Protein AF-A0A9P8FGR4-F1 (afdb_monomer_lite)

Foldseek 3Di:
DDDDDDDDPPPPPPPPPVVVVVVVVVVVVVVVVVPPPDDDDDDDDDPPVPQQAFPLQKKKKFQCQPPDQVLVLVLLVVQHPCPQWDGWADQDNGMIMTGGNDSVRSVSSQCSQAPDNPPPDDQQDWGWGDARPVGNPTTMTMHGHTSNSHRDDPVVVVPPVPPD

Structure (mmCIF, N/CA/C/O backbone):
data_AF-A0A9P8FGR4-F1
#
_entry.id   AF-A0A9P8FGR4-F1
#
loop_
_atom_site.group_PDB
_atom_site.id
_atom_site.type_symbol
_atom_site.label_atom_id
_atom_site.label_alt_id
_atom_site.label_comp_id
_atom_site.label_asym_id
_atom_site.label_entity_id
_atom_site.label_seq_id
_atom_site.pdbx_PDB_ins_code
_atom_site.Cartn_x
_atom_site.Cartn_y
_atom_site.Cartn_z
_atom_site.occupancy
_atom_site.B_iso_or_equiv
_atom_site.auth_seq_id
_atom_site.auth_comp_id
_atom_site.auth_asym_id
_atom_site.auth_atom_id
_atom_site.pdbx_PDB_model_num
ATOM 1 N N . MET A 1 1 ? 42.883 48.289 -64.107 1.00 48.25 1 MET A N 1
ATOM 2 C CA . MET A 1 1 ? 43.206 49.480 -63.298 1.00 48.25 1 MET A CA 1
ATOM 3 C C . MET A 1 1 ? 42.445 49.321 -61.995 1.00 48.25 1 MET A C 1
ATOM 5 O O . MET A 1 1 ? 41.227 49.234 -62.063 1.00 48.25 1 MET A O 1
ATOM 9 N N . ALA A 1 2 ? 43.200 49.232 -60.896 1.00 45.69 2 ALA A N 1
ATOM 10 C CA . ALA A 1 2 ? 42.805 49.130 -59.486 1.00 45.69 2 ALA A CA 1
ATOM 11 C C . ALA A 1 2 ? 42.194 47.799 -58.995 1.00 45.69 2 ALA A C 1
ATOM 13 O O . ALA A 1 2 ? 40.980 47.651 -58.893 1.00 45.69 2 ALA A O 1
ATOM 14 N N . ASP A 1 3 ? 43.092 46.877 -58.637 1.00 51.50 3 ASP A N 1
ATOM 15 C CA . ASP A 1 3 ? 42.985 45.977 -57.485 1.00 51.50 3 ASP A CA 1
ATOM 16 C C . ASP A 1 3 ? 42.722 46.775 -56.194 1.00 51.50 3 ASP A C 1
ATOM 18 O O . ASP A 1 3 ? 43.347 47.816 -55.969 1.00 51.50 3 ASP A O 1
ATOM 22 N N . ILE A 1 4 ? 41.810 46.287 -55.352 1.00 52.94 4 ILE A N 1
ATOM 23 C CA . ILE A 1 4 ? 41.651 46.730 -53.961 1.00 52.94 4 ILE A CA 1
ATOM 24 C C . ILE A 1 4 ? 41.738 45.471 -53.107 1.00 52.94 4 ILE A C 1
ATOM 26 O O . ILE A 1 4 ? 40.770 44.731 -52.945 1.00 52.94 4 ILE A O 1
ATOM 30 N N . ASP A 1 5 ? 42.957 45.242 -52.645 1.00 52.19 5 ASP A N 1
ATOM 31 C CA . ASP A 1 5 ? 43.347 44.308 -51.606 1.00 52.19 5 ASP A CA 1
ATOM 32 C C . ASP A 1 5 ? 42.938 44.907 -50.243 1.00 52.19 5 ASP A C 1
ATOM 34 O O . ASP A 1 5 ? 43.218 46.077 -49.965 1.00 52.19 5 ASP A O 1
ATOM 38 N N . MET A 1 6 ? 42.181 44.153 -49.444 1.00 52.72 6 MET A N 1
ATOM 39 C CA . MET A 1 6 ? 41.841 44.495 -48.058 1.00 52.72 6 MET A CA 1
ATOM 40 C C . MET A 1 6 ? 42.425 43.409 -47.151 1.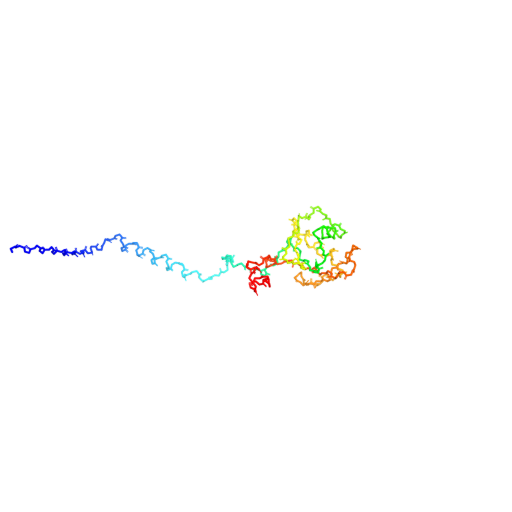00 52.72 6 MET A C 1
ATOM 42 O O . MET A 1 6 ? 41.729 42.461 -46.787 1.00 52.72 6 MET A O 1
ATOM 46 N N . ASP A 1 7 ? 43.703 43.569 -46.807 1.00 50.00 7 ASP A N 1
ATOM 47 C CA . ASP A 1 7 ? 44.365 42.902 -45.686 1.00 50.00 7 ASP A CA 1
ATOM 48 C C . ASP A 1 7 ? 43.629 43.217 -44.369 1.00 50.00 7 ASP A C 1
ATOM 50 O O . ASP A 1 7 ? 43.491 44.373 -43.959 1.00 50.00 7 ASP A O 1
ATOM 54 N N . VAL A 1 8 ? 43.148 42.167 -43.702 1.00 48.78 8 VAL A N 1
ATOM 55 C CA . VAL A 1 8 ? 42.692 42.193 -42.305 1.00 48.78 8 VAL A CA 1
ATOM 56 C C . VAL A 1 8 ? 43.679 41.349 -41.504 1.00 48.78 8 VAL A C 1
ATOM 58 O O . VAL A 1 8 ? 43.464 40.161 -41.273 1.00 48.78 8 VAL A O 1
ATOM 61 N N . ASP A 1 9 ? 44.772 41.983 -41.085 1.00 44.44 9 ASP A N 1
ATOM 62 C CA . ASP A 1 9 ? 45.626 41.506 -39.998 1.00 44.44 9 ASP A CA 1
ATOM 63 C C . ASP A 1 9 ? 44.919 41.797 -38.665 1.00 44.44 9 ASP A C 1
ATOM 65 O O . ASP A 1 9 ? 44.954 42.908 -38.133 1.00 44.44 9 ASP A O 1
ATOM 69 N N . MET A 1 10 ? 44.217 40.795 -38.127 1.00 48.91 10 MET A N 1
ATOM 70 C CA . MET A 1 10 ? 43.807 40.791 -36.721 1.00 48.91 10 MET A CA 1
ATOM 71 C C . MET A 1 10 ? 44.965 40.262 -35.870 1.00 48.91 10 MET A C 1
ATOM 73 O O . MET A 1 10 ? 44.988 39.087 -35.499 1.00 48.91 10 MET A O 1
ATOM 77 N N . ASP A 1 11 ? 45.905 41.147 -35.537 1.00 47.09 11 ASP A N 1
ATOM 78 C CA . ASP A 1 11 ? 46.814 40.958 -34.406 1.00 47.09 11 ASP A CA 1
ATOM 79 C C . ASP A 1 11 ? 45.989 40.968 -33.109 1.00 47.09 11 ASP A C 1
ATOM 81 O O . ASP A 1 11 ? 45.643 42.013 -32.552 1.00 47.09 11 ASP A O 1
ATOM 85 N N . ILE A 1 12 ? 45.617 39.775 -32.641 1.00 46.62 12 ILE A N 1
ATOM 86 C CA . ILE A 1 12 ? 45.028 39.569 -31.316 1.00 46.62 12 ILE A CA 1
ATOM 87 C C . ILE A 1 12 ? 46.183 39.551 -30.314 1.00 46.62 12 ILE A C 1
ATOM 89 O O . ILE A 1 12 ? 46.741 38.502 -29.990 1.00 46.62 12 ILE A O 1
ATOM 93 N N . ASP A 1 13 ? 46.554 40.738 -29.845 1.00 46.19 13 ASP A N 1
ATOM 94 C CA . ASP A 1 13 ? 47.464 40.922 -28.718 1.00 46.19 13 ASP A CA 1
ATOM 95 C C . ASP A 1 13 ? 46.725 40.491 -27.437 1.00 46.19 13 ASP A C 1
ATOM 97 O O . ASP A 1 13 ? 45.945 41.238 -26.839 1.00 46.19 13 ASP A O 1
ATOM 101 N N . LEU A 1 14 ? 46.879 39.212 -27.080 1.00 52.50 14 LEU A N 1
ATOM 102 C CA . LEU A 1 14 ? 46.261 38.583 -25.916 1.00 52.50 14 LEU A CA 1
ATOM 103 C C . LEU A 1 14 ? 47.001 39.032 -24.647 1.00 52.50 14 LEU A C 1
ATOM 105 O O . LEU A 1 14 ? 47.780 38.287 -24.048 1.00 52.50 14 LEU A O 1
ATOM 109 N N . GLY A 1 15 ? 46.765 40.279 -24.246 1.00 48.25 15 GLY A N 1
ATOM 110 C CA . GLY A 1 15 ? 47.114 40.763 -22.919 1.00 48.25 15 GLY A CA 1
ATOM 111 C C . GLY A 1 15 ? 46.366 39.931 -21.881 1.00 48.25 15 GLY A C 1
ATOM 112 O O . GLY A 1 15 ? 45.166 40.088 -21.704 1.00 48.25 15 GLY A O 1
ATOM 113 N N . LEU A 1 16 ? 47.071 39.003 -21.235 1.00 50.75 16 LEU A N 1
ATOM 114 C CA . LEU A 1 16 ? 46.563 38.200 -20.126 1.00 50.75 16 LEU A CA 1
ATOM 115 C C . LEU A 1 16 ? 46.214 39.136 -18.962 1.00 50.75 16 LEU A C 1
ATOM 117 O O . LEU A 1 16 ? 47.089 39.528 -18.187 1.00 50.75 16 LEU A O 1
ATOM 121 N N . ASP A 1 17 ? 44.943 39.516 -18.862 1.00 51.28 17 ASP A N 1
ATOM 122 C CA . ASP A 1 17 ? 44.436 40.319 -17.759 1.00 51.28 17 ASP A CA 1
ATOM 123 C C . ASP A 1 17 ? 44.718 39.614 -16.413 1.00 51.28 17 ASP A C 1
ATOM 125 O O . ASP A 1 17 ? 44.375 38.438 -16.236 1.00 51.28 17 ASP A O 1
ATOM 129 N N . PRO A 1 18 ? 45.302 40.311 -15.418 1.00 55.75 18 PRO A N 1
ATOM 130 C CA . PRO A 1 18 ? 45.633 39.747 -14.105 1.00 55.75 18 PRO A CA 1
ATOM 131 C C . PRO A 1 18 ? 44.398 39.332 -13.285 1.00 55.75 18 PRO A C 1
ATOM 133 O O . PRO A 1 18 ? 44.541 38.764 -12.202 1.00 55.75 18 PRO A O 1
ATOM 136 N N . GLU A 1 19 ? 43.188 39.610 -13.773 1.00 50.56 19 GLU A N 1
ATOM 137 C CA . GLU A 1 19 ? 41.931 39.121 -13.203 1.00 50.56 19 GLU A CA 1
ATOM 138 C C . GLU A 1 19 ? 41.645 37.658 -13.579 1.00 50.56 19 GLU A C 1
ATOM 140 O O . GLU A 1 19 ? 41.156 36.908 -12.735 1.00 50.56 19 GLU A O 1
ATOM 145 N N . ILE A 1 20 ? 42.029 37.205 -14.782 1.00 55.66 20 ILE A N 1
ATOM 146 C CA . ILE A 1 20 ? 41.822 35.812 -15.227 1.00 55.66 20 ILE A CA 1
ATOM 147 C C . ILE A 1 20 ? 42.692 34.860 -14.393 1.00 55.66 20 ILE A C 1
ATOM 149 O O . ILE A 1 20 ? 42.201 33.870 -13.853 1.00 55.66 20 ILE A O 1
ATOM 153 N N . ALA A 1 21 ? 43.962 35.222 -14.186 1.00 57.91 21 ALA A N 1
ATOM 154 C CA . ALA A 1 21 ? 44.902 34.428 -13.394 1.00 57.91 21 ALA A CA 1
ATOM 155 C C . ALA A 1 21 ? 44.499 34.319 -11.909 1.00 57.91 21 ALA A C 1
ATOM 157 O O . ALA A 1 21 ? 44.772 33.308 -11.257 1.00 57.91 21 ALA A O 1
ATOM 158 N N . GLN A 1 22 ? 43.838 35.345 -11.361 1.00 57.66 22 GLN A N 1
ATOM 159 C CA . GLN A 1 22 ? 43.305 35.303 -9.996 1.00 57.66 22 GLN A CA 1
ATOM 160 C C . GLN A 1 22 ? 42.085 34.383 -9.898 1.00 57.66 22 GLN A C 1
ATOM 162 O O . GLN A 1 22 ? 41.999 33.587 -8.962 1.00 57.66 22 GLN A O 1
ATOM 167 N N . LEU A 1 23 ? 41.203 34.417 -10.900 1.00 56.44 23 LEU A N 1
ATOM 168 C CA . LEU A 1 23 ? 40.024 33.557 -10.961 1.00 56.44 23 LEU A CA 1
ATOM 169 C C . LEU A 1 23 ? 40.401 32.068 -11.078 1.00 56.44 23 LEU A C 1
ATOM 171 O O . LEU A 1 23 ? 39.806 31.218 -10.413 1.00 56.44 23 LEU A O 1
ATOM 175 N N . GLU A 1 24 ? 41.433 31.748 -11.863 1.00 58.09 24 GLU A N 1
ATOM 176 C CA . GLU A 1 24 ? 41.952 30.380 -11.998 1.00 58.09 24 GLU A CA 1
ATOM 177 C C . GLU A 1 24 ? 42.614 29.873 -10.703 1.00 58.09 24 GLU A C 1
ATOM 179 O O . GLU A 1 24 ? 42.409 28.724 -10.295 1.00 58.09 24 GLU A O 1
ATOM 184 N N . ALA A 1 25 ? 43.356 30.733 -9.996 1.00 59.31 25 ALA A N 1
ATOM 185 C CA . ALA A 1 25 ? 43.977 30.379 -8.719 1.00 59.31 25 ALA A CA 1
ATOM 186 C C . ALA A 1 25 ? 42.944 30.153 -7.596 1.00 59.31 25 ALA A C 1
ATOM 188 O O . ALA A 1 25 ? 43.141 29.291 -6.730 1.00 59.31 25 ALA A O 1
ATOM 189 N N . GLU A 1 26 ? 41.829 30.888 -7.605 1.00 58.28 26 GLU A N 1
ATOM 190 C CA . GLU A 1 26 ? 40.720 30.657 -6.676 1.00 58.28 26 GLU A CA 1
ATOM 191 C C . GLU A 1 26 ? 39.974 29.351 -6.978 1.00 58.28 26 GLU A C 1
ATOM 193 O O . GLU A 1 26 ? 39.675 28.600 -6.043 1.00 58.28 26 GLU A O 1
ATOM 198 N N . ALA A 1 27 ? 39.762 29.015 -8.255 1.00 58.28 27 ALA A N 1
ATOM 199 C CA . ALA A 1 27 ? 39.142 27.752 -8.657 1.00 58.28 27 ALA A CA 1
ATOM 200 C C . ALA A 1 27 ? 39.951 26.531 -8.175 1.00 58.28 27 ALA A C 1
ATOM 202 O O . ALA A 1 27 ? 39.398 25.617 -7.557 1.00 58.28 27 ALA A O 1
ATOM 203 N N . MET A 1 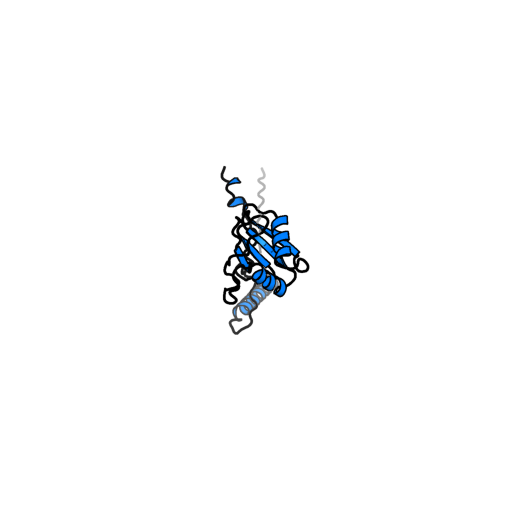28 ? 41.280 26.555 -8.335 1.00 58.94 28 MET A N 1
ATOM 204 C CA . MET A 1 28 ? 42.149 25.451 -7.903 1.00 58.94 28 MET A CA 1
ATOM 205 C C . MET A 1 28 ? 42.181 25.276 -6.372 1.00 58.94 28 MET A C 1
ATOM 207 O O . MET A 1 28 ? 42.322 24.167 -5.852 1.00 58.94 28 MET A O 1
ATOM 211 N N . LYS A 1 29 ? 42.001 26.366 -5.615 1.00 57.00 29 LYS A N 1
ATOM 212 C CA . LYS A 1 29 ? 41.972 26.339 -4.144 1.00 57.00 29 LYS A CA 1
ATOM 213 C C . LYS A 1 29 ? 40.667 25.765 -3.581 1.00 57.00 29 LYS A C 1
ATOM 215 O O . LYS A 1 29 ? 40.674 25.218 -2.474 1.00 57.00 29 LYS A O 1
ATOM 220 N N . ILE A 1 30 ? 39.562 25.882 -4.318 1.00 56.88 30 ILE A N 1
ATOM 221 C CA . ILE A 1 30 ? 38.272 25.271 -3.967 1.00 56.88 30 ILE A CA 1
ATOM 222 C C . ILE A 1 30 ? 38.333 23.755 -4.207 1.00 56.88 30 ILE A C 1
ATOM 224 O O . ILE A 1 30 ? 37.894 22.988 -3.351 1.00 56.88 30 ILE A O 1
ATOM 228 N N . GLU A 1 31 ? 38.975 23.319 -5.293 1.00 56.38 31 GLU A N 1
ATOM 229 C CA . GLU A 1 31 ? 39.123 21.899 -5.646 1.00 56.38 31 GLU A CA 1
ATOM 230 C C . GLU A 1 31 ? 40.084 21.136 -4.706 1.00 56.38 31 GLU A C 1
ATOM 232 O O . GLU A 1 31 ? 39.856 19.980 -4.351 1.00 56.38 31 GLU A O 1
ATOM 237 N N . ALA A 1 32 ? 41.123 21.801 -4.189 1.00 51.16 32 ALA A N 1
ATOM 238 C CA . ALA A 1 32 ? 42.029 21.196 -3.207 1.00 51.16 32 ALA A CA 1
ATOM 239 C C . ALA A 1 32 ? 41.397 21.021 -1.808 1.00 51.16 32 ALA A C 1
ATOM 241 O O . ALA A 1 32 ? 41.830 20.168 -1.030 1.00 51.16 32 ALA A O 1
ATOM 242 N N . ARG A 1 33 ? 40.367 21.814 -1.470 1.00 50.25 33 ARG A N 1
ATOM 243 C CA . ARG A 1 33 ? 39.641 21.721 -0.188 1.00 50.25 33 ARG A CA 1
ATOM 244 C C . ARG A 1 33 ? 38.541 20.666 -0.194 1.00 50.25 33 ARG A C 1
ATOM 246 O O . ARG A 1 33 ? 38.255 20.109 0.863 1.00 50.25 33 ARG A O 1
ATOM 253 N N . SER A 1 34 ? 37.969 20.348 -1.353 1.00 49.28 34 SER A N 1
ATOM 254 C CA . SER A 1 34 ? 36.988 19.267 -1.500 1.00 49.28 34 SER A CA 1
ATOM 255 C C . SER A 1 34 ? 37.615 17.865 -1.455 1.00 49.28 34 SER A C 1
ATOM 257 O O . SER A 1 34 ? 36.916 16.906 -1.144 1.00 49.28 34 SER A O 1
ATOM 259 N N . ALA A 1 35 ? 38.928 17.729 -1.675 1.00 51.00 35 ALA A N 1
ATOM 260 C CA . ALA A 1 35 ? 39.618 16.434 -1.687 1.00 51.00 35 ALA A CA 1
ATOM 261 C C . ALA A 1 35 ? 40.152 15.944 -0.319 1.00 51.00 35 ALA A C 1
ATOM 263 O O . ALA A 1 35 ? 40.595 14.801 -0.220 1.00 51.00 35 ALA A O 1
ATOM 264 N N . GLN A 1 36 ? 40.131 16.766 0.741 1.00 47.19 36 GLN A N 1
ATOM 265 C CA . GLN A 1 36 ? 40.765 16.433 2.036 1.00 47.19 36 GLN A CA 1
ATOM 266 C C . GLN A 1 36 ? 39.806 16.057 3.176 1.00 47.19 36 GLN A C 1
ATOM 268 O O . GLN A 1 36 ? 40.261 15.817 4.292 1.00 47.19 36 GLN A O 1
ATOM 273 N N . ILE A 1 37 ? 38.501 15.929 2.929 1.00 46.66 37 ILE A N 1
ATOM 274 C CA . ILE A 1 37 ? 37.574 15.401 3.942 1.00 46.66 37 ILE A CA 1
ATOM 275 C C . ILE A 1 37 ? 37.423 13.891 3.736 1.00 46.66 37 ILE A C 1
ATOM 277 O O . ILE A 1 37 ? 36.432 13.406 3.202 1.00 46.66 37 ILE A O 1
ATOM 281 N N . HIS A 1 38 ? 38.452 13.146 4.140 1.00 43.00 38 HIS A N 1
ATOM 282 C CA . HIS A 1 38 ? 38.371 11.701 4.335 1.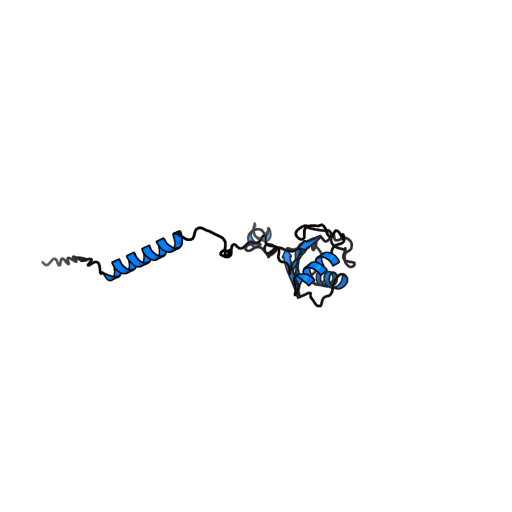00 43.00 38 HIS A CA 1
ATOM 283 C C . HIS A 1 38 ? 38.543 11.379 5.831 1.00 43.00 38 HIS A C 1
ATOM 285 O O . HIS A 1 38 ? 39.661 11.337 6.336 1.00 43.00 38 HIS A O 1
ATOM 291 N N . ALA A 1 39 ? 37.384 11.124 6.460 1.00 45.03 39 ALA A N 1
ATOM 292 C CA . ALA A 1 39 ? 37.092 10.426 7.727 1.00 45.03 39 ALA A CA 1
ATOM 293 C C . ALA A 1 39 ? 37.472 11.096 9.076 1.00 45.03 39 ALA A C 1
ATOM 295 O O . ALA A 1 39 ? 38.538 11.697 9.174 1.00 45.03 39 ALA A O 1
ATOM 296 N N . PRO A 1 40 ? 36.647 10.956 10.147 1.00 47.53 40 PRO A N 1
ATOM 297 C CA . PRO A 1 40 ? 35.590 9.954 10.356 1.00 47.53 40 PRO A CA 1
ATOM 298 C C . PRO A 1 40 ? 34.160 10.515 10.557 1.00 47.53 40 PRO A C 1
ATOM 300 O O . PRO A 1 40 ? 33.958 11.620 11.044 1.00 47.53 40 PRO A O 1
ATOM 303 N N . GLU A 1 41 ? 33.178 9.685 10.189 1.00 48.34 41 GLU A N 1
ATOM 304 C CA . GLU A 1 41 ? 31.844 9.565 10.807 1.00 48.34 41 GLU A CA 1
ATOM 305 C C . GLU A 1 41 ? 30.958 10.818 10.932 1.00 48.34 41 GLU A C 1
ATOM 307 O O . GLU A 1 41 ? 30.739 11.339 12.018 1.00 48.34 41 GLU A O 1
ATOM 312 N N . VAL A 1 42 ? 30.307 11.207 9.835 1.00 43.44 42 VAL A N 1
ATOM 313 C CA . VAL A 1 42 ? 28.935 11.742 9.879 1.00 43.44 42 VAL A CA 1
ATOM 314 C C . VAL A 1 42 ? 28.242 11.413 8.561 1.00 43.44 42 VAL A C 1
ATOM 316 O O . VAL A 1 42 ? 28.628 11.880 7.490 1.00 43.44 42 VAL A O 1
ATOM 319 N N . SER A 1 43 ? 27.238 10.549 8.656 1.00 45.97 43 SER A N 1
ATOM 320 C CA . SER A 1 43 ? 26.365 10.122 7.570 1.00 45.97 43 SER A CA 1
ATOM 321 C C . SER A 1 43 ? 25.549 11.298 7.036 1.00 45.97 43 SER A C 1
ATOM 323 O O . SER A 1 43 ? 24.449 11.563 7.510 1.00 45.97 43 SER A O 1
ATOM 325 N N . THR A 1 44 ? 26.067 11.987 6.024 1.00 42.03 44 THR A N 1
ATOM 326 C CA . THR A 1 44 ? 25.263 12.876 5.179 1.00 42.03 44 THR A CA 1
ATOM 327 C C . THR A 1 44 ? 25.531 12.513 3.728 1.00 42.03 44 THR A C 1
ATOM 329 O O . THR A 1 44 ? 26.239 13.197 2.993 1.00 42.03 44 THR A O 1
ATOM 332 N N . THR A 1 45 ? 25.011 11.355 3.334 1.00 44.12 45 THR A N 1
ATOM 333 C CA . THR A 1 45 ? 24.924 10.921 1.945 1.00 44.12 45 THR A CA 1
ATOM 334 C C . THR A 1 45 ? 24.028 11.889 1.171 1.00 44.12 45 THR A C 1
ATOM 336 O O . THR A 1 45 ? 22.910 12.196 1.583 1.00 44.12 45 THR A O 1
ATOM 339 N N . ALA A 1 46 ? 24.512 12.349 0.015 1.00 46.41 46 ALA A N 1
ATOM 340 C CA . ALA A 1 46 ? 23.659 12.783 -1.091 1.00 46.41 46 ALA A CA 1
ATOM 341 C C . ALA A 1 46 ? 22.534 11.748 -1.313 1.00 46.41 46 ALA A C 1
ATOM 343 O O . ALA A 1 46 ? 22.766 10.576 -1.005 1.00 46.41 46 ALA A O 1
ATOM 344 N N . PRO A 1 47 ? 21.348 12.120 -1.837 1.00 48.34 47 PRO A N 1
ATOM 345 C CA . PRO A 1 47 ? 20.235 11.191 -1.999 1.00 48.34 47 PRO A CA 1
ATOM 346 C C . PRO A 1 47 ? 20.577 10.161 -3.081 1.00 48.34 47 PRO A C 1
ATOM 348 O O . PRO A 1 47 ? 20.199 10.287 -4.243 1.00 48.34 47 PRO A O 1
ATOM 351 N N . ALA A 1 48 ? 21.326 9.129 -2.704 1.00 49.00 48 ALA A N 1
ATOM 352 C CA . ALA A 1 48 ? 21.164 7.825 -3.295 1.00 49.00 48 ALA A CA 1
ATOM 353 C C . ALA A 1 48 ? 19.698 7.478 -3.038 1.00 49.00 48 ALA A C 1
ATOM 355 O O . ALA A 1 48 ? 19.275 7.365 -1.891 1.00 49.00 48 ALA A O 1
ATOM 356 N N . ASP A 1 49 ? 18.916 7.446 -4.110 1.00 53.91 49 ASP A N 1
ATOM 357 C CA . ASP A 1 49 ? 17.548 6.943 -4.161 1.00 53.91 49 ASP A CA 1
ATOM 358 C C . ASP A 1 49 ? 17.628 5.461 -3.740 1.00 53.91 49 ASP A C 1
ATOM 360 O O . ASP A 1 49 ? 17.682 4.567 -4.584 1.00 53.91 49 ASP A O 1
ATOM 364 N N . ASN A 1 50 ? 17.785 5.186 -2.438 1.00 57.94 50 ASN A N 1
ATOM 365 C CA . ASN A 1 50 ? 17.812 3.837 -1.888 1.00 57.94 50 ASN A CA 1
ATOM 366 C C . ASN A 1 50 ? 16.378 3.314 -1.961 1.00 57.94 50 ASN A C 1
ATOM 368 O O . ASN A 1 50 ? 15.619 3.302 -0.995 1.00 57.94 50 ASN A O 1
ATOM 372 N N . LEU A 1 51 ? 15.987 2.915 -3.163 1.00 64.56 51 LEU A N 1
ATOM 373 C CA . LEU A 1 51 ? 14.676 2.358 -3.447 1.00 64.56 51 LEU A CA 1
ATOM 374 C C . LEU A 1 51 ? 14.381 1.145 -2.556 1.00 64.56 51 LEU A C 1
ATOM 376 O O . LEU A 1 51 ? 13.233 0.904 -2.210 1.00 64.56 51 LEU A O 1
ATOM 380 N N . ASP A 1 52 ? 15.406 0.414 -2.132 1.00 67.88 52 ASP A N 1
ATOM 381 C CA . ASP A 1 52 ? 15.242 -0.765 -1.283 1.00 67.88 52 ASP A CA 1
ATOM 382 C C . ASP A 1 52 ? 14.938 -0.436 0.194 1.00 67.88 52 ASP A C 1
ATOM 384 O O . ASP A 1 52 ? 14.656 -1.342 0.975 1.00 67.88 52 ASP A O 1
ATOM 388 N N . GLU A 1 53 ? 14.956 0.840 0.606 1.00 80.12 53 GLU A N 1
ATOM 389 C CA . GLU A 1 53 ? 14.584 1.195 1.978 1.00 80.12 53 GLU A CA 1
ATOM 390 C C . GLU A 1 53 ? 13.095 0.888 2.239 1.00 80.12 53 GLU A C 1
ATOM 392 O O . GLU A 1 53 ? 12.237 1.171 1.389 1.00 80.12 53 GLU A O 1
ATOM 397 N N . PRO A 1 54 ? 12.75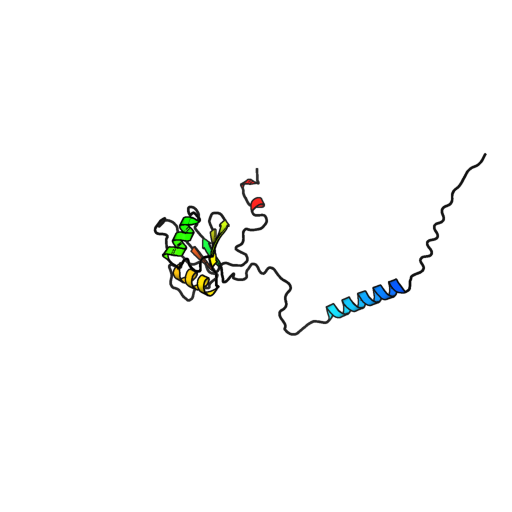6 0.313 3.411 1.00 81.69 54 PRO A N 1
ATOM 398 C CA . PRO A 1 54 ? 11.369 0.098 3.794 1.00 81.69 54 PRO A CA 1
ATOM 399 C C . PRO A 1 54 ? 10.647 1.445 3.869 1.00 81.69 54 PRO A C 1
ATOM 401 O O . PRO A 1 54 ? 11.167 2.420 4.403 1.00 81.69 54 PRO A O 1
ATOM 404 N N . ALA A 1 55 ? 9.426 1.489 3.349 1.00 87.00 55 ALA A N 1
ATOM 405 C CA . ALA A 1 55 ? 8.500 2.597 3.487 1.00 87.00 55 ALA A CA 1
ATOM 406 C C . ALA A 1 55 ? 7.566 2.293 4.672 1.00 87.00 55 ALA A C 1
ATOM 408 O O . ALA A 1 55 ? 6.546 1.624 4.495 1.00 87.00 55 ALA A O 1
ATOM 409 N N . PRO A 1 56 ? 7.887 2.753 5.892 1.00 84.94 56 PRO A N 1
ATOM 410 C CA . PRO A 1 56 ? 7.226 2.284 7.106 1.00 84.94 56 PRO A CA 1
ATOM 411 C C . PRO A 1 56 ? 5.756 2.695 7.217 1.00 84.94 56 PRO A C 1
ATOM 413 O O . PRO A 1 56 ? 4.995 2.020 7.894 1.00 84.94 56 PRO A O 1
ATOM 416 N N . THR A 1 57 ? 5.323 3.734 6.503 1.00 90.25 57 THR A N 1
ATOM 417 C CA . THR A 1 57 ? 3.920 4.182 6.433 1.00 90.25 57 THR A CA 1
ATOM 418 C C . THR A 1 57 ? 3.087 3.454 5.372 1.00 90.25 57 THR A C 1
ATOM 420 O O . THR A 1 57 ? 1.894 3.732 5.219 1.00 90.25 57 THR A O 1
ATOM 423 N N . LYS A 1 58 ? 3.701 2.549 4.599 1.00 92.44 58 LYS A N 1
ATOM 424 C CA . LYS A 1 58 ? 3.080 1.882 3.454 1.00 92.44 58 LYS A CA 1
ATOM 425 C C . LYS A 1 58 ? 3.104 0.363 3.619 1.00 92.44 58 LYS A C 1
ATOM 427 O O . LYS A 1 58 ? 4.129 -0.239 3.932 1.00 92.44 58 LYS A O 1
ATOM 432 N N . VAL A 1 59 ? 1.976 -0.272 3.321 1.00 92.00 59 VAL A N 1
ATOM 433 C CA . VAL A 1 59 ? 1.848 -1.735 3.293 1.00 92.00 59 VAL A CA 1
ATOM 434 C C . VAL A 1 59 ? 1.599 -2.178 1.863 1.00 92.00 59 VAL A C 1
ATOM 436 O O . VAL A 1 59 ? 0.639 -1.741 1.238 1.00 92.00 59 VAL A O 1
ATOM 439 N N . HIS A 1 60 ? 2.451 -3.049 1.343 1.00 93.00 60 HIS A N 1
ATOM 440 C CA . HIS A 1 60 ? 2.300 -3.603 0.007 1.00 93.00 60 HIS A CA 1
ATOM 441 C C . HIS A 1 60 ? 1.397 -4.833 0.059 1.00 93.00 60 HIS A C 1
ATOM 443 O O . HIS A 1 60 ? 1.633 -5.747 0.852 1.00 93.00 60 HIS A O 1
ATOM 449 N N . ILE A 1 61 ? 0.416 -4.891 -0.836 1.00 92.06 61 ILE A N 1
ATOM 450 C CA . ILE A 1 61 ? -0.493 -6.019 -1.021 1.00 92.06 61 ILE A CA 1
ATOM 451 C C . ILE A 1 61 ? -0.398 -6.563 -2.453 1.00 92.06 61 ILE A C 1
ATOM 453 O O . ILE A 1 61 ? -0.267 -5.813 -3.421 1.00 92.06 61 ILE A O 1
ATOM 457 N N . ARG A 1 62 ? -0.446 -7.890 -2.583 1.00 91.38 62 ARG A N 1
ATOM 458 C CA . ARG A 1 62 ? -0.372 -8.636 -3.845 1.00 91.38 62 ARG A CA 1
ATOM 459 C C . ARG A 1 62 ? -1.495 -9.669 -3.935 1.00 91.38 62 ARG A C 1
ATOM 461 O O . ARG A 1 62 ? -1.931 -10.172 -2.902 1.00 91.38 62 ARG A O 1
ATOM 468 N N . GLY A 1 63 ? -1.889 -10.008 -5.161 1.00 87.88 63 GLY A N 1
ATOM 469 C CA . GLY A 1 63 ? -2.988 -10.933 -5.466 1.00 87.88 63 GLY A CA 1
ATOM 470 C C . GLY A 1 63 ? -4.286 -10.189 -5.774 1.00 87.88 63 GLY A C 1
ATOM 471 O O . GLY A 1 63 ? -5.365 -10.630 -5.402 1.00 87.88 63 GLY A O 1
ATOM 472 N N . LEU A 1 64 ? -4.183 -8.993 -6.362 1.00 86.56 64 LEU A N 1
ATOM 473 C CA . LEU A 1 64 ? -5.319 -8.103 -6.617 1.00 86.56 64 LEU A CA 1
ATOM 474 C C . LEU A 1 64 ? -5.957 -8.289 -8.004 1.00 86.56 64 LEU A C 1
ATOM 476 O O . LEU A 1 64 ? -6.735 -7.440 -8.424 1.00 86.56 64 LEU A O 1
ATOM 480 N N . 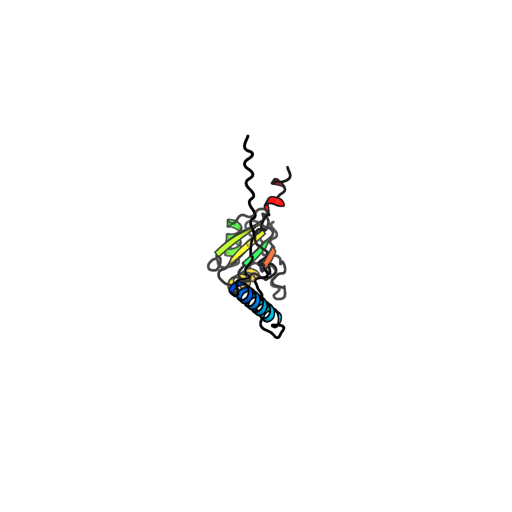ASP A 1 65 ? -5.673 -9.399 -8.687 1.00 83.69 65 ASP A N 1
ATOM 481 C CA . ASP A 1 65 ? -5.961 -9.657 -10.108 1.00 83.69 65 ASP A CA 1
ATOM 482 C C . ASP A 1 65 ? -7.419 -9.390 -10.521 1.00 83.69 65 ASP A C 1
ATOM 484 O O . ASP A 1 65 ? -7.693 -8.948 -11.635 1.00 83.69 65 ASP A O 1
ATOM 488 N N . ASN A 1 66 ? -8.367 -9.650 -9.618 1.00 82.12 66 ASN A N 1
ATOM 489 C CA . ASN A 1 66 ? -9.798 -9.448 -9.852 1.00 82.12 66 ASN A CA 1
ATOM 490 C C . ASN A 1 66 ? -10.441 -8.514 -8.811 1.00 82.12 66 ASN A C 1
ATOM 492 O O . ASN A 1 66 ? -11.658 -8.528 -8.611 1.00 82.12 66 ASN A O 1
ATOM 496 N N . LEU A 1 67 ? -9.625 -7.724 -8.108 1.00 83.81 67 LEU A N 1
ATOM 497 C CA . LEU A 1 67 ? -10.060 -6.847 -7.029 1.00 83.81 67 LEU A CA 1
ATOM 498 C C . LEU A 1 67 ? -10.043 -5.385 -7.465 1.00 83.81 67 LEU A C 1
ATOM 500 O O . LEU A 1 67 ? -9.167 -4.913 -8.182 1.00 83.81 67 LEU A O 1
ATOM 504 N N . THR A 1 68 ? -11.035 -4.639 -6.992 1.00 86.62 68 THR A N 1
ATOM 505 C CA . THR A 1 68 ? -11.133 -3.194 -7.221 1.00 86.62 68 THR A CA 1
ATOM 506 C C . THR A 1 68 ? -10.657 -2.420 -5.996 1.00 86.62 68 THR A C 1
ATOM 508 O O . THR A 1 68 ? -10.600 -2.950 -4.886 1.00 86.62 68 THR A O 1
ATOM 511 N N . THR A 1 69 ? -10.387 -1.123 -6.168 1.00 88.94 69 THR A N 1
ATOM 512 C CA . THR A 1 69 ? -10.036 -0.215 -5.062 1.00 88.94 69 THR A CA 1
ATOM 513 C C . THR A 1 69 ? -11.050 -0.265 -3.913 1.00 88.94 69 THR A C 1
ATOM 515 O O . THR A 1 69 ? -10.667 -0.132 -2.754 1.00 88.94 69 THR A O 1
ATOM 518 N N . ASP A 1 70 ? -12.332 -0.482 -4.223 1.00 88.88 70 ASP A N 1
ATOM 519 C CA . ASP A 1 70 ? -13.403 -0.604 -3.230 1.00 88.88 70 ASP A CA 1
ATOM 520 C C . ASP A 1 70 ? -13.265 -1.882 -2.388 1.00 88.88 70 ASP A C 1
ATOM 522 O O . ASP A 1 70 ? -13.281 -1.814 -1.162 1.00 88.88 70 ASP A O 1
ATOM 526 N N . ASN A 1 71 ? -12.981 -3.022 -3.029 1.00 88.00 71 ASN A N 1
ATOM 527 C CA . ASN A 1 71 ? -12.712 -4.279 -2.326 1.00 88.00 71 ASN A CA 1
ATOM 528 C C . ASN A 1 71 ? -11.490 -4.166 -1.403 1.00 88.00 71 ASN A C 1
ATOM 530 O O . ASN A 1 71 ? -11.517 -4.662 -0.282 1.00 88.00 71 ASN A O 1
ATOM 534 N N . ILE A 1 72 ? -10.428 -3.491 -1.852 1.00 88.19 72 ILE A N 1
ATOM 535 C CA . ILE A 1 72 ? -9.213 -3.269 -1.051 1.00 88.19 72 ILE A CA 1
ATOM 536 C C . ILE A 1 72 ? -9.509 -2.361 0.146 1.00 88.19 72 ILE A C 1
ATOM 538 O O . ILE A 1 72 ? -9.013 -2.588 1.248 1.00 88.19 72 ILE A O 1
ATOM 542 N N . ARG A 1 73 ? -10.345 -1.338 -0.045 1.00 89.19 73 ARG A N 1
ATOM 543 C CA . ARG A 1 73 ? -10.787 -0.469 1.046 1.00 89.19 73 ARG A CA 1
ATOM 544 C C . ARG A 1 73 ? -11.627 -1.236 2.061 1.00 89.19 73 ARG A C 1
ATOM 546 O O . ARG A 1 73 ? -11.422 -1.065 3.257 1.00 89.19 73 ARG A O 1
ATOM 553 N N . GLN A 1 74 ? -12.537 -2.086 1.592 1.00 88.38 74 GLN A N 1
ATOM 554 C CA . GLN A 1 74 ? -13.340 -2.945 2.456 1.00 88.38 74 GLN A CA 1
ATOM 555 C C . GLN A 1 74 ? -12.462 -3.960 3.199 1.00 88.38 74 GLN A C 1
ATOM 557 O O . GLN A 1 74 ? -12.660 -4.156 4.390 1.00 88.38 74 GLN A O 1
ATOM 562 N N . PHE A 1 75 ? -11.445 -4.534 2.546 1.00 87.31 75 PHE A N 1
ATOM 563 C CA . PHE A 1 75 ? -10.446 -5.393 3.192 1.00 87.31 75 PHE A CA 1
ATOM 564 C C . PHE A 1 75 ? -9.766 -4.680 4.361 1.00 87.31 75 PHE A C 1
ATOM 566 O O . PHE A 1 75 ? -9.712 -5.204 5.472 1.00 87.31 75 PHE A O 1
ATOM 573 N N . ALA A 1 76 ? -9.281 -3.462 4.110 1.00 88.81 76 ALA A N 1
ATOM 574 C CA . ALA A 1 76 ? -8.640 -2.651 5.130 1.00 88.81 76 ALA A CA 1
ATOM 575 C C . ALA A 1 76 ? -9.606 -2.305 6.270 1.00 88.81 76 ALA A C 1
ATOM 577 O O . ALA A 1 76 ? -9.170 -2.322 7.409 1.00 88.81 76 ALA A O 1
ATOM 578 N N . ALA A 1 77 ? -10.884 -2.041 5.976 1.00 88.56 77 ALA A N 1
ATOM 579 C CA . ALA A 1 77 ? -11.918 -1.707 6.959 1.00 88.56 77 ALA A CA 1
ATOM 580 C C . ALA A 1 77 ? -12.406 -2.900 7.801 1.00 88.56 77 ALA A C 1
ATOM 582 O O . ALA A 1 77 ? -12.880 -2.714 8.917 1.00 88.56 77 ALA A O 1
ATOM 583 N N . GLU A 1 78 ? -12.347 -4.110 7.246 1.00 88.00 78 GLU A N 1
ATOM 584 C CA . GLU A 1 78 ? -12.786 -5.337 7.917 1.00 88.00 78 GLU A CA 1
ATOM 585 C C . GLU A 1 78 ? -11.764 -5.781 8.967 1.00 88.00 78 GLU A C 1
ATOM 587 O O . GLU A 1 78 ? -12.115 -6.147 10.087 1.00 88.00 78 GLU A O 1
ATOM 592 N N . TYR A 1 79 ? -10.480 -5.743 8.607 1.00 86.12 79 TYR A N 1
ATOM 593 C CA . TYR A 1 79 ? -9.407 -6.227 9.474 1.00 86.12 79 TYR A CA 1
ATOM 594 C C . TYR A 1 79 ? -8.721 -5.122 10.273 1.00 86.12 79 TYR A C 1
ATOM 596 O O . TYR A 1 79 ? -8.026 -5.424 11.242 1.00 86.12 79 TYR A O 1
ATOM 604 N N . TYR A 1 80 ? -8.899 -3.861 9.887 1.00 87.44 80 TYR A N 1
ATOM 605 C CA . TYR A 1 80 ? -8.292 -2.708 10.535 1.00 87.44 80 TYR A CA 1
ATOM 606 C C . TYR A 1 80 ? -9.212 -1.471 10.468 1.00 87.44 80 TYR A C 1
ATOM 608 O O . TYR A 1 80 ? -10.244 -1.463 9.803 1.00 87.44 80 TYR A O 1
ATOM 616 N N . SER A 1 81 ? -8.857 -0.400 11.177 1.00 84.56 81 SER A N 1
ATOM 617 C CA . SER A 1 81 ? -9.635 0.843 11.193 1.00 84.56 81 SER A CA 1
ATOM 618 C C . SER A 1 81 ? -9.329 1.737 9.988 1.00 84.56 81 SER A C 1
ATOM 620 O O . SER A 1 81 ? -8.169 1.971 9.641 1.00 84.56 81 SER A O 1
ATOM 622 N N . LEU A 1 82 ? -10.374 2.322 9.393 1.00 83.50 82 LEU A N 1
ATOM 623 C CA . LEU A 1 82 ? -10.232 3.290 8.300 1.00 83.50 82 LEU A CA 1
ATOM 624 C C . LEU A 1 82 ? -9.728 4.669 8.748 1.00 83.50 82 LEU A C 1
ATOM 626 O O . LEU A 1 82 ? -9.301 5.431 7.888 1.00 83.50 82 LEU A O 1
ATOM 630 N N . ASP A 1 83 ? -9.750 4.991 10.046 1.00 85.19 83 ASP A N 1
ATOM 631 C CA . ASP A 1 83 ? -9.289 6.287 10.569 1.00 85.19 83 ASP A CA 1
ATOM 632 C C . ASP A 1 83 ? -7.866 6.627 10.115 1.00 85.19 83 ASP A C 1
ATOM 634 O O . ASP A 1 83 ? -7.620 7.723 9.623 1.00 85.19 83 ASP A O 1
ATOM 638 N N . ASN A 1 84 ? -6.963 5.645 10.180 1.00 86.19 84 ASN A N 1
ATOM 639 C CA . ASN A 1 84 ? -5.564 5.821 9.797 1.00 86.19 84 ASN A CA 1
ATOM 640 C C . ASN A 1 84 ? -5.296 5.541 8.310 1.00 86.19 84 ASN A C 1
ATOM 642 O O . ASN A 1 84 ? -4.157 5.664 7.856 1.00 86.19 84 ASN A O 1
ATOM 646 N N . PHE A 1 85 ? -6.297 5.086 7.552 1.00 90.25 85 PHE A N 1
ATOM 647 C CA . PHE A 1 85 ? -6.144 4.697 6.154 1.00 90.25 85 PHE A CA 1
ATOM 648 C C . PHE A 1 85 ? -6.318 5.915 5.241 1.00 90.25 85 PHE A C 1
ATOM 650 O O . PHE A 1 85 ? -7.399 6.494 5.151 1.00 90.25 85 PHE A O 1
ATOM 657 N N . GLN A 1 86 ? -5.271 6.282 4.499 1.00 91.12 86 GLN A N 1
ATOM 658 C CA . GLN A 1 86 ? -5.322 7.430 3.594 1.00 91.12 86 GLN A CA 1
ATOM 659 C C . GLN A 1 86 ? -5.848 7.060 2.207 1.00 91.12 86 GLN A C 1
ATOM 661 O O . GLN A 1 86 ? -6.823 7.642 1.728 1.00 91.12 86 GLN A O 1
ATOM 666 N N . ARG A 1 87 ? -5.166 6.141 1.512 1.00 90.19 87 ARG A N 1
ATOM 667 C CA . ARG A 1 87 ? -5.490 5.779 0.122 1.00 90.19 87 ARG A CA 1
ATOM 668 C C . ARG A 1 87 ? -4.812 4.490 -0.333 1.00 90.19 87 ARG A C 1
ATOM 670 O O . ARG A 1 87 ? -3.823 4.058 0.252 1.00 90.19 87 ARG A O 1
ATOM 677 N N . VAL A 1 88 ? -5.310 3.948 -1.446 1.00 92.12 88 VAL A N 1
ATOM 678 C CA . VAL A 1 88 ? -4.650 2.884 -2.216 1.00 92.12 88 VAL A CA 1
ATOM 679 C C . VAL A 1 88 ? -3.823 3.509 -3.341 1.00 92.12 88 VAL A C 1
ATOM 681 O O . VAL A 1 88 ? -4.322 4.344 -4.096 1.00 92.12 88 VAL A O 1
ATOM 684 N N . GLU A 1 89 ? -2.570 3.093 -3.470 1.00 91.12 89 GLU A N 1
ATOM 685 C CA . GLU A 1 89 ? -1.647 3.464 -4.540 1.00 91.12 89 GLU A CA 1
ATOM 686 C C . GLU A 1 89 ? -1.333 2.224 -5.380 1.00 91.12 89 GLU A C 1
ATOM 688 O O . GLU A 1 89 ? -0.565 1.356 -4.976 1.00 91.12 89 GLU A O 1
ATOM 693 N N . TRP A 1 90 ? -1.960 2.124 -6.550 1.00 89.44 90 TRP A N 1
ATOM 694 C CA . TRP A 1 90 ? -1.762 1.000 -7.461 1.00 89.44 90 TRP A CA 1
ATOM 695 C C . TRP A 1 90 ? -0.366 1.028 -8.085 1.00 89.44 90 TRP A C 1
ATOM 697 O O . TRP A 1 90 ? 0.050 2.045 -8.651 1.00 89.44 90 TRP A O 1
ATOM 707 N N . ILE A 1 91 ? 0.335 -0.100 -7.998 1.00 87.50 91 ILE A N 1
ATOM 708 C CA . ILE A 1 91 ? 1.645 -0.294 -8.628 1.00 87.50 91 ILE A CA 1
ATOM 709 C C . ILE A 1 91 ? 1.444 -0.940 -9.997 1.00 87.50 91 ILE A C 1
ATOM 711 O O . ILE A 1 91 ? 1.996 -0.459 -10.988 1.00 87.50 91 ILE A O 1
ATOM 715 N N . ASP A 1 92 ? 0.627 -1.993 -10.027 1.00 83.31 92 ASP A N 1
ATOM 716 C CA . ASP A 1 92 ? 0.379 -2.871 -11.170 1.00 83.31 92 ASP A CA 1
ATOM 717 C C . ASP A 1 92 ? -1.028 -3.502 -11.066 1.00 83.31 92 ASP A C 1
ATOM 719 O O . ASP A 1 92 ? -1.725 -3.265 -10.080 1.00 83.31 92 ASP A O 1
ATOM 723 N N . ASP A 1 93 ? -1.473 -4.298 -12.043 1.00 84.75 93 ASP A N 1
ATOM 724 C CA . ASP A 1 93 ? -2.810 -4.917 -12.014 1.00 84.75 93 ASP A CA 1
ATOM 725 C C . ASP A 1 93 ? -2.987 -5.957 -10.893 1.00 84.75 93 ASP A C 1
ATOM 727 O O . ASP A 1 93 ? -4.091 -6.142 -10.387 1.00 84.75 93 ASP A O 1
ATOM 731 N N . THR A 1 94 ? -1.892 -6.555 -10.419 1.00 87.38 94 THR A N 1
ATOM 732 C CA . THR A 1 94 ? -1.920 -7.568 -9.347 1.00 87.38 94 THR A CA 1
ATOM 733 C C . THR A 1 94 ? -1.479 -7.051 -7.976 1.00 87.38 94 THR A C 1
ATOM 735 O O . THR A 1 94 ? -1.479 -7.813 -7.001 1.00 87.38 94 THR A O 1
ATOM 738 N N . SER A 1 95 ? -1.043 -5.789 -7.872 1.00 90.06 95 SER A N 1
ATOM 739 C CA . SER A 1 95 ? -0.398 -5.269 -6.657 1.00 90.06 95 SER A CA 1
ATOM 740 C C . SER A 1 95 ? -0.583 -3.771 -6.426 1.00 90.06 95 SER A C 1
ATOM 742 O O . SER A 1 95 ? -0.578 -2.944 -7.341 1.00 90.06 95 SER A O 1
ATOM 744 N N . ALA A 1 96 ? -0.727 -3.414 -5.153 1.00 91.88 96 ALA A N 1
ATOM 745 C CA . ALA A 1 96 ? -0.960 -2.049 -4.711 1.00 91.88 96 ALA A CA 1
ATOM 746 C C . ALA A 1 96 ? -0.352 -1.807 -3.330 1.00 91.88 96 ALA A C 1
ATOM 748 O O . ALA A 1 96 ? -0.102 -2.737 -2.568 1.00 91.88 96 ALA A O 1
ATOM 749 N N . ASN A 1 97 ? -0.175 -0.539 -2.985 1.00 92.94 97 ASN A N 1
ATOM 750 C CA . ASN A 1 97 ? 0.197 -0.107 -1.650 1.00 92.94 97 ASN A CA 1
ATOM 751 C C . ASN A 1 97 ? -0.987 0.523 -0.928 1.00 92.94 97 ASN A C 1
ATOM 753 O O . ASN A 1 97 ? -1.706 1.358 -1.473 1.00 92.94 97 ASN A O 1
ATOM 757 N N . LEU A 1 98 ? -1.130 0.179 0.339 1.00 92.00 98 LEU A N 1
ATOM 758 C CA . LEU A 1 98 ? -2.010 0.818 1.301 1.00 92.00 98 LEU A CA 1
ATOM 759 C C . LEU A 1 98 ? -1.193 1.890 2.022 1.00 92.00 98 LEU A C 1
ATOM 761 O O . LEU A 1 98 ? -0.166 1.580 2.627 1.00 92.00 98 LEU A O 1
ATOM 765 N N . ILE A 1 99 ? -1.617 3.149 1.930 1.00 91.69 99 ILE A N 1
ATOM 766 C CA . ILE A 1 99 ? -0.951 4.270 2.598 1.00 91.69 99 ILE A CA 1
ATOM 767 C C . ILE A 1 99 ? -1.696 4.590 3.888 1.00 91.69 99 ILE A C 1
ATOM 769 O O . ILE A 1 99 ? -2.902 4.847 3.852 1.00 91.69 99 ILE A O 1
ATOM 773 N N . TYR A 1 100 ? -0.960 4.633 4.996 1.00 92.00 100 TYR A N 1
ATOM 774 C CA . TYR A 1 100 ? -1.474 5.011 6.308 1.00 92.00 100 TYR A CA 1
ATOM 775 C C . TYR A 1 100 ? -0.946 6.383 6.746 1.00 92.00 100 TYR A C 1
ATOM 777 O O . TYR A 1 100 ? -0.038 6.944 6.129 1.00 92.00 100 TYR A O 1
ATOM 785 N N . GLU A 1 101 ? -1.548 6.973 7.778 1.00 91.06 101 GLU A N 1
ATOM 786 C CA . GLU A 1 101 ? -1.095 8.254 8.343 1.00 91.06 101 GLU A CA 1
ATOM 787 C C . GLU A 1 101 ? 0.244 8.147 9.085 1.00 91.06 101 GLU A C 1
ATOM 789 O O . GLU A 1 101 ? 1.055 9.068 9.037 1.00 91.06 101 GLU A O 1
ATOM 794 N N . SER A 1 102 ? 0.482 7.009 9.739 1.00 90.19 102 SER A N 1
ATOM 795 C CA . SER A 1 102 ? 1.603 6.785 10.648 1.00 90.19 102 SER A CA 1
ATOM 796 C C . SER A 1 102 ? 2.221 5.412 10.415 1.00 90.19 102 SER A C 1
ATOM 798 O O . SER A 1 102 ? 1.557 4.466 9.985 1.00 90.19 102 SER A O 1
ATOM 800 N N . GLU A 1 103 ? 3.508 5.305 10.729 1.00 89.69 103 GLU A N 1
ATOM 801 C CA . GLU A 1 103 ? 4.288 4.067 10.667 1.00 89.69 103 GLU A CA 1
ATOM 802 C C . GLU A 1 103 ? 3.709 3.000 11.599 1.00 89.69 103 GLU A C 1
ATOM 804 O O . GLU A 1 103 ? 3.593 1.832 11.234 1.00 89.69 103 GLU A O 1
ATOM 809 N N . GLN A 1 104 ? 3.268 3.426 12.785 1.00 89.25 104 GLN A N 1
ATOM 810 C CA . GLN A 1 104 ? 2.671 2.540 13.776 1.00 89.25 104 GLN A CA 1
ATOM 811 C C . GLN A 1 104 ? 1.364 1.931 13.254 1.00 89.25 104 GLN A C 1
ATOM 813 O O . GLN A 1 104 ? 1.200 0.715 13.281 1.00 89.25 104 GLN A O 1
ATOM 818 N N . ALA A 1 105 ? 0.504 2.757 12.650 1.00 90.44 105 ALA A N 1
ATOM 819 C CA . ALA A 1 105 ? -0.745 2.301 12.048 1.00 90.44 105 ALA A CA 1
ATOM 820 C C . ALA A 1 105 ? -0.517 1.315 10.890 1.00 90.44 105 ALA A C 1
ATOM 822 O O . ALA A 1 105 ? -1.247 0.336 10.762 1.00 90.44 105 ALA A O 1
ATOM 823 N N . ALA A 1 106 ? 0.500 1.545 10.056 1.00 89.31 106 ALA A N 1
ATOM 824 C CA . ALA A 1 106 ? 0.853 0.631 8.972 1.00 89.31 106 ALA A CA 1
ATOM 825 C C . ALA A 1 106 ? 1.365 -0.721 9.496 1.00 89.31 106 ALA A C 1
ATOM 827 O O . ALA A 1 106 ? 1.008 -1.767 8.953 1.00 89.31 106 ALA A O 1
ATOM 828 N N . GLN A 1 107 ? 2.170 -0.718 10.561 1.00 88.00 107 GLN A N 1
ATOM 829 C CA . GLN A 1 107 ? 2.659 -1.942 11.192 1.00 88.00 107 GLN A CA 1
ATOM 830 C C . GLN A 1 107 ? 1.521 -2.730 11.855 1.00 88.00 107 GLN A C 1
ATOM 832 O O . GLN A 1 107 ? 1.413 -3.939 11.648 1.00 88.00 107 GLN A O 1
ATOM 837 N N . GLU A 1 108 ? 0.647 -2.054 12.602 1.00 88.81 108 GLU A N 1
ATOM 838 C CA . GLU A 1 108 ? -0.540 -2.666 13.204 1.00 88.81 108 GLU A CA 1
ATOM 839 C C . GLU A 1 108 ? -1.469 -3.245 12.134 1.00 88.81 108 GLU A C 1
ATOM 841 O O . GLU A 1 108 ? -1.900 -4.394 12.246 1.00 88.81 108 GLU A O 1
ATOM 846 N N . ALA A 1 109 ? -1.705 -2.503 11.049 1.00 89.31 109 ALA A N 1
ATOM 847 C CA . ALA A 1 109 ? -2.477 -2.988 9.916 1.00 89.31 109 ALA A CA 1
ATOM 848 C C . ALA A 1 109 ? -1.822 -4.210 9.257 1.00 89.31 109 ALA A C 1
ATOM 850 O O . ALA A 1 109 ? -2.507 -5.191 8.991 1.00 89.31 109 ALA A O 1
ATOM 851 N N . LEU A 1 110 ? -0.502 -4.211 9.034 1.00 89.38 110 LEU A N 1
ATOM 852 C CA . LEU A 1 110 ? 0.213 -5.360 8.464 1.00 89.38 110 LEU A CA 1
ATOM 853 C C . LEU A 1 110 ? 0.002 -6.631 9.301 1.00 89.38 110 LEU A C 1
ATOM 855 O O . LEU A 1 110 ? -0.237 -7.702 8.740 1.00 89.38 110 LEU A O 1
ATOM 859 N N . VAL A 1 111 ? 0.072 -6.516 10.629 1.00 88.31 111 VAL A N 1
ATOM 860 C CA . VAL A 1 111 ? -0.171 -7.636 11.550 1.00 88.31 111 VAL A CA 1
ATOM 861 C C . VAL A 1 111 ? -1.640 -8.059 11.513 1.00 88.31 111 VAL A C 1
ATOM 863 O O . VAL A 1 111 ? -1.930 -9.251 11.437 1.00 88.31 111 VAL A O 1
ATOM 866 N N . ALA A 1 112 ? -2.572 -7.106 11.506 1.00 89.00 112 ALA A N 1
ATOM 867 C CA . ALA A 1 112 ? -4.005 -7.386 11.498 1.00 89.00 112 ALA A CA 1
ATOM 868 C C . ALA A 1 112 ? -4.493 -8.042 10.192 1.00 89.00 112 ALA A C 1
ATOM 870 O O . ALA A 1 112 ? -5.375 -8.907 10.229 1.00 89.00 112 ALA A O 1
ATOM 871 N N . LEU A 1 113 ? -3.906 -7.658 9.054 1.00 88.12 113 LEU A N 1
ATOM 872 C CA . LEU A 1 113 ? -4.203 -8.186 7.719 1.00 88.12 113 LEU A CA 1
ATOM 873 C C . LEU A 1 113 ? -3.522 -9.539 7.461 1.00 88.12 113 LEU A C 1
ATOM 875 O O . LEU A 1 113 ? -3.972 -10.281 6.591 1.00 88.12 113 LEU A O 1
ATOM 879 N N . SER A 1 114 ? -2.452 -9.870 8.189 1.00 88.19 114 SER A N 1
ATOM 880 C CA . SER A 1 114 ? -1.758 -11.158 8.085 1.00 88.19 114 SER A CA 1
ATOM 881 C C . SER A 1 114 ? -2.624 -12.301 8.628 1.00 88.19 114 SER A C 1
ATOM 883 O O . SER A 1 114 ? -3.248 -12.179 9.680 1.00 88.19 114 SER A O 1
ATOM 885 N N . ASP A 1 115 ? -2.656 -13.428 7.915 1.00 84.88 115 ASP A N 1
ATOM 886 C CA . ASP A 1 115 ? -3.320 -14.664 8.356 1.00 84.88 115 ASP A CA 1
ATOM 887 C C . ASP A 1 115 ? -2.492 -15.381 9.434 1.00 84.88 115 ASP A C 1
ATOM 889 O O . ASP A 1 115 ? -3.027 -15.905 10.409 1.00 84.88 115 ASP A O 1
ATOM 893 N N . LEU A 1 116 ? -1.164 -15.346 9.284 1.00 69.50 116 LEU A N 1
ATOM 894 C CA . LEU A 1 116 ? -0.223 -15.902 10.250 1.00 69.50 116 LEU A CA 1
ATOM 895 C C . LEU A 1 116 ? 0.214 -14.827 11.244 1.00 69.50 116 LEU A C 1
ATOM 897 O O . LEU A 1 116 ? 0.710 -13.766 10.855 1.00 69.50 116 LEU A O 1
ATOM 901 N N . GLN A 1 117 ? 0.065 -15.145 12.527 1.00 62.12 117 GLN A N 1
ATOM 902 C CA . GLN A 1 117 ? 0.490 -14.332 13.666 1.00 62.12 117 GLN A CA 1
ATOM 903 C C . GLN A 1 117 ? 1.943 -14.653 14.065 1.00 62.12 117 GLN A C 1
ATOM 905 O O . GLN A 1 117 ? 2.278 -14.731 15.244 1.00 62.12 117 GLN A O 1
ATOM 910 N N . ASP A 1 118 ? 2.809 -14.907 13.082 1.00 58.53 118 ASP A N 1
ATOM 911 C CA . ASP A 1 118 ? 4.238 -15.046 13.341 1.00 58.53 118 ASP A CA 1
ATOM 912 C C . ASP A 1 118 ? 4.835 -13.644 13.533 1.00 58.53 118 ASP A C 1
ATOM 914 O O . ASP A 1 118 ? 5.088 -12.900 12.585 1.00 58.53 118 ASP A O 1
ATOM 918 N N . ASP A 1 119 ? 5.082 -13.276 14.788 1.00 60.84 119 ASP A N 1
ATOM 919 C CA . ASP A 1 119 ? 5.782 -12.037 15.161 1.00 60.84 119 ASP A CA 1
ATOM 920 C C . ASP A 1 119 ? 7.249 -12.016 14.674 1.00 60.84 119 ASP A C 1
ATOM 922 O O . ASP A 1 119 ? 7.891 -10.970 14.644 1.00 60.84 119 ASP A O 1
ATOM 926 N N . ASN A 1 120 ? 7.796 -13.171 14.267 1.00 64.50 120 ASN A N 1
ATOM 927 C CA . ASN A 1 120 ? 9.198 -13.328 13.861 1.00 64.50 120 ASN A CA 1
ATOM 928 C C . ASN A 1 120 ? 9.426 -13.207 12.342 1.00 64.50 120 ASN A C 1
ATOM 930 O O . ASN A 1 120 ? 10.538 -13.413 11.860 1.00 64.50 120 ASN A O 1
ATOM 934 N N . VAL A 1 121 ? 8.397 -12.910 11.543 1.00 66.25 121 VAL A N 1
ATOM 935 C CA . VAL A 1 121 ? 8.603 -12.759 10.096 1.00 66.25 121 VAL A CA 1
ATOM 936 C C . VAL A 1 121 ? 9.133 -11.361 9.798 1.00 66.25 121 VAL A C 1
ATOM 938 O O . VAL A 1 121 ? 8.511 -10.361 10.171 1.00 66.25 121 VAL A O 1
ATOM 941 N N . ALA A 1 122 ? 10.251 -11.293 9.069 1.00 79.00 122 ALA A N 1
ATOM 942 C CA . ALA A 1 122 ? 10.842 -10.035 8.627 1.00 79.00 122 ALA A CA 1
ATOM 943 C C . ALA A 1 122 ? 9.779 -9.135 7.962 1.00 79.00 122 ALA A C 1
ATOM 945 O O . ALA A 1 122 ? 8.941 -9.627 7.195 1.00 79.00 122 ALA A O 1
ATOM 946 N N . PRO A 1 123 ? 9.776 -7.819 8.225 1.00 76.38 123 PRO A N 1
ATOM 947 C CA . PRO A 1 123 ? 8.695 -6.945 7.774 1.00 76.38 123 PRO A CA 1
ATOM 948 C C . PRO A 1 123 ? 8.615 -6.853 6.240 1.00 76.38 123 PRO A C 1
ATOM 950 O O . PRO A 1 123 ? 7.523 -6.781 5.683 1.00 76.38 123 PRO A O 1
ATOM 953 N N . LEU A 1 124 ? 9.749 -6.981 5.547 1.00 83.06 124 LEU A N 1
ATOM 954 C CA . LEU A 1 124 ? 9.850 -7.004 4.081 1.00 83.06 124 LEU A CA 1
ATOM 955 C C . LEU A 1 124 ? 9.426 -8.339 3.439 1.00 83.06 124 LEU A C 1
ATOM 957 O O . LEU A 1 124 ? 9.276 -8.429 2.218 1.00 83.06 124 LEU A O 1
ATOM 961 N N . GLN A 1 125 ? 9.245 -9.394 4.234 1.00 84.50 125 GLN A N 1
ATOM 962 C CA . GLN A 1 125 ? 8.886 -10.711 3.728 1.00 84.50 125 GLN A CA 1
ATOM 963 C C . GLN A 1 125 ? 7.380 -10.798 3.460 1.00 84.50 125 GLN A C 1
ATOM 965 O O . GLN A 1 125 ? 6.558 -10.482 4.323 1.00 84.50 125 GLN A O 1
ATOM 970 N N . LEU A 1 126 ? 7.032 -11.268 2.256 1.00 85.06 126 LEU A N 1
ATOM 971 C CA . LEU A 1 126 ? 5.651 -11.561 1.873 1.00 85.06 126 LEU A CA 1
ATOM 972 C C . LEU A 1 126 ? 5.081 -12.643 2.787 1.00 85.06 126 LEU A C 1
ATOM 974 O O . LEU A 1 126 ? 5.605 -13.756 2.852 1.00 85.06 126 LEU A O 1
ATOM 978 N N . ARG A 1 127 ? 3.988 -12.306 3.464 1.00 89.06 127 ARG A N 1
ATOM 979 C CA . ARG A 1 127 ? 3.210 -13.211 4.308 1.00 89.06 127 ARG A CA 1
ATOM 980 C C . ARG A 1 127 ? 1.802 -13.345 3.750 1.00 89.06 127 ARG A C 1
ATOM 982 O O . ARG A 1 127 ? 1.297 -12.423 3.108 1.00 89.06 127 ARG A O 1
ATOM 989 N N . ARG A 1 128 ? 1.181 -14.503 3.971 1.00 89.19 128 ARG A N 1
ATOM 990 C CA . ARG A 1 128 ? -0.199 -14.735 3.544 1.00 89.19 128 ARG A CA 1
ATOM 991 C C . ARG A 1 128 ? -1.120 -13.812 4.334 1.00 89.19 128 ARG A C 1
ATOM 993 O O . ARG A 1 128 ? -1.030 -13.752 5.559 1.00 89.19 128 ARG A O 1
ATOM 1000 N N . ALA A 1 129 ? -1.961 -13.079 3.626 1.00 89.06 129 ALA A N 1
ATOM 1001 C CA . ALA A 1 129 ? -2.966 -12.219 4.216 1.00 89.06 129 ALA A CA 1
ATOM 1002 C C . ALA A 1 129 ? -4.273 -12.992 4.407 1.00 89.06 129 ALA A C 1
ATOM 1004 O O . ALA A 1 129 ? -4.478 -14.062 3.827 1.00 89.06 129 ALA A O 1
ATOM 1005 N N . LYS A 1 130 ? -5.160 -12.442 5.228 1.00 88.12 130 LYS A N 1
ATOM 1006 C CA . LYS A 1 130 ? -6.502 -12.981 5.421 1.00 88.12 130 LYS A CA 1
ATOM 1007 C C . LYS A 1 130 ? -7.285 -12.912 4.113 1.00 88.12 130 LYS A C 1
ATOM 1009 O O . LYS A 1 130 ? -7.120 -11.986 3.320 1.00 88.12 130 LYS A O 1
ATOM 1014 N N . ALA A 1 131 ? -8.135 -13.906 3.890 1.00 82.88 131 ALA A N 1
ATOM 1015 C CA . ALA A 1 131 ? -8.978 -13.946 2.706 1.00 82.88 131 ALA A CA 1
ATOM 1016 C C . ALA A 1 131 ? -10.109 -12.920 2.819 1.00 82.88 131 ALA A C 1
ATOM 1018 O O . ALA A 1 131 ? -10.737 -12.782 3.866 1.00 82.88 131 ALA A O 1
ATOM 1019 N N . LEU A 1 132 ? -10.403 -12.233 1.721 1.00 80.06 132 LEU A N 1
ATOM 1020 C CA . LEU A 1 132 ? -11.553 -11.344 1.639 1.00 80.06 132 LEU A CA 1
ATOM 1021 C C . LEU A 1 132 ? -12.859 -12.153 1.646 1.00 80.06 132 LEU A C 1
ATOM 1023 O O . LEU A 1 132 ? -13.003 -13.051 0.816 1.00 80.06 132 LEU A O 1
ATOM 1027 N N . PRO A 1 133 ? -13.870 -11.803 2.464 1.00 75.12 133 PRO A N 1
ATOM 1028 C CA . PRO A 1 133 ? -15.162 -12.490 2.424 1.00 75.12 133 PRO A CA 1
ATOM 1029 C C . PRO A 1 133 ? -15.889 -12.306 1.082 1.00 75.12 133 PRO A C 1
ATOM 1031 O O . PRO A 1 133 ? -16.617 -13.200 0.659 1.00 75.12 133 PRO A O 1
ATOM 1034 N N . SER A 1 134 ? -15.662 -11.186 0.382 1.00 75.44 134 SER A N 1
ATOM 1035 C CA . SER A 1 134 ? -16.202 -10.963 -0.968 1.00 75.44 134 SER A CA 1
ATOM 1036 C C . SER A 1 134 ? -15.576 -11.874 -2.028 1.00 75.44 134 SER A C 1
ATOM 1038 O O . SER A 1 134 ? -16.228 -12.165 -3.026 1.00 75.44 134 SER A O 1
ATOM 1040 N N . ASN A 1 135 ? -14.326 -12.314 -1.836 1.00 74.81 135 ASN A N 1
ATOM 1041 C CA . ASN A 1 135 ? -13.577 -13.123 -2.801 1.00 74.81 135 ASN A CA 1
ATOM 1042 C C . ASN A 1 135 ? -12.686 -14.137 -2.059 1.00 74.81 135 ASN A C 1
ATOM 1044 O O . ASN A 1 135 ? -11.474 -13.940 -1.968 1.00 74.81 135 ASN A O 1
ATOM 1048 N N . PRO A 1 136 ? -13.271 -15.221 -1.515 1.00 76.75 136 PRO A N 1
ATOM 1049 C CA . PRO A 1 136 ? -12.530 -16.196 -0.714 1.00 76.75 136 PRO A CA 1
ATOM 1050 C C . PRO A 1 136 ? -11.559 -17.057 -1.537 1.00 76.75 136 PRO A C 1
ATOM 1052 O O . PRO A 1 136 ? -10.700 -17.713 -0.959 1.00 76.75 136 PRO A O 1
ATOM 1055 N N . ASP A 1 137 ? -11.696 -17.065 -2.866 1.00 78.88 137 ASP A N 1
ATOM 1056 C CA . ASP A 1 137 ? -10.828 -17.812 -3.788 1.00 78.88 137 ASP A CA 1
ATOM 1057 C C . ASP A 1 137 ? -9.491 -17.091 -4.052 1.00 78.88 137 ASP A C 1
ATOM 1059 O O . ASP A 1 137 ? -8.535 -17.683 -4.540 1.00 78.88 137 ASP A O 1
ATOM 1063 N N . THR A 1 138 ? -9.403 -15.798 -3.720 1.00 82.38 138 THR A N 1
ATOM 1064 C CA . THR A 1 138 ? -8.217 -14.982 -3.985 1.00 82.38 138 THR A CA 1
ATOM 1065 C C . THR A 1 138 ? -7.217 -15.066 -2.835 1.00 82.38 138 THR A C 1
ATOM 1067 O O . THR A 1 138 ? -7.486 -14.619 -1.718 1.00 82.38 138 THR A O 1
ATOM 1070 N N . GLU A 1 139 ? -6.026 -15.590 -3.123 1.00 87.88 139 GLU A N 1
ATOM 1071 C CA . GLU A 1 139 ? -4.911 -15.611 -2.179 1.00 87.88 139 GLU A CA 1
ATOM 1072 C C . GLU A 1 139 ? -4.201 -14.255 -2.149 1.00 87.88 139 GLU A C 1
ATOM 1074 O O . GLU A 1 139 ? -3.541 -13.842 -3.104 1.00 87.88 139 GLU A O 1
ATOM 1079 N N . LEU A 1 140 ? -4.328 -13.564 -1.019 1.00 89.69 140 LEU A N 1
ATOM 1080 C CA . LEU A 1 140 ? -3.694 -12.275 -0.794 1.00 89.69 140 LEU A CA 1
ATOM 1081 C C . LEU A 1 140 ? -2.373 -12.443 -0.052 1.00 89.69 140 LEU A C 1
ATOM 1083 O O . LEU A 1 140 ? -2.236 -13.271 0.851 1.00 89.69 140 LEU A O 1
ATOM 1087 N N . TYR A 1 141 ? -1.404 -11.602 -0.396 1.00 91.12 141 TYR A N 1
ATOM 1088 C CA . TYR A 1 141 ? -0.123 -11.530 0.297 1.00 91.12 141 TYR A CA 1
ATOM 1089 C C . TYR A 1 141 ? 0.177 -10.092 0.681 1.00 91.12 141 TYR A C 1
ATOM 1091 O O . TYR A 1 141 ? 0.007 -9.185 -0.131 1.00 91.12 141 TYR A O 1
ATOM 1099 N N . VAL A 1 142 ? 0.665 -9.887 1.900 1.00 91.81 142 VAL A N 1
ATOM 1100 C CA . VAL A 1 142 ? 1.045 -8.570 2.418 1.00 91.81 142 VAL A CA 1
ATOM 1101 C C . VAL A 1 142 ? 2.513 -8.550 2.830 1.00 91.81 142 VAL A C 1
ATOM 1103 O O . VAL A 1 142 ? 3.086 -9.574 3.194 1.00 91.81 142 VAL A O 1
ATOM 1106 N N . ARG A 1 143 ? 3.147 -7.385 2.744 1.00 91.56 143 ARG A N 1
ATOM 1107 C CA . ARG A 1 143 ? 4.476 -7.094 3.304 1.00 91.56 143 ARG A CA 1
ATOM 1108 C C . ARG A 1 143 ? 4.585 -5.605 3.611 1.00 91.56 143 ARG A C 1
ATOM 1110 O O . ARG A 1 143 ? 3.788 -4.812 3.111 1.00 91.56 143 ARG A O 1
ATOM 1117 N N . GLN A 1 144 ? 5.601 -5.204 4.363 1.00 89.62 144 GLN A N 1
ATOM 1118 C CA . GLN A 1 144 ? 6.005 -3.803 4.409 1.00 89.62 144 GLN A CA 1
ATOM 1119 C C . GLN A 1 144 ? 6.432 -3.363 3.004 1.00 89.62 144 GLN A C 1
ATOM 1121 O O . GLN A 1 144 ? 7.204 -4.062 2.342 1.00 89.62 144 GLN A O 1
ATOM 1126 N N . ALA A 1 145 ? 5.888 -2.243 2.531 1.00 89.62 145 ALA A N 1
ATOM 1127 C CA . ALA A 1 145 ? 6.283 -1.705 1.238 1.00 89.62 145 ALA A CA 1
ATOM 1128 C C . ALA A 1 145 ? 7.699 -1.129 1.319 1.00 89.62 145 ALA A C 1
ATOM 1130 O O . ALA A 1 145 ? 8.178 -0.766 2.391 1.00 89.62 145 ALA A O 1
ATOM 1131 N N . THR A 1 146 ? 8.352 -1.011 0.174 1.00 87.44 146 THR A N 1
ATOM 1132 C CA . THR A 1 146 ? 9.641 -0.330 0.011 1.00 87.44 146 THR A CA 1
ATOM 1133 C C . THR A 1 146 ? 9.458 0.981 -0.748 1.00 87.44 146 THR A C 1
ATOM 1135 O O . THR A 1 146 ? 8.425 1.215 -1.380 1.00 87.44 146 THR A O 1
ATOM 1138 N N . LEU A 1 147 ? 10.464 1.855 -0.734 1.00 81.81 147 LEU A N 1
ATOM 1139 C CA . LEU A 1 147 ? 10.480 3.048 -1.587 1.00 81.81 147 LEU A CA 1
ATOM 1140 C C . LEU A 1 147 ? 10.519 2.692 -3.094 1.00 81.81 147 LEU A C 1
ATOM 1142 O O . LEU A 1 147 ? 10.149 3.519 -3.934 1.00 81.81 147 LEU A O 1
ATOM 1146 N N . ALA A 1 148 ? 10.914 1.458 -3.432 1.00 76.38 148 ALA A N 1
ATOM 1147 C CA . ALA A 1 148 ? 10.916 0.863 -4.766 1.00 76.38 148 ALA A CA 1
ATOM 1148 C C . ALA A 1 148 ? 9.533 0.444 -5.241 1.00 76.38 148 ALA A C 1
ATOM 1150 O O . ALA A 1 148 ? 9.323 0.374 -6.453 1.00 76.38 148 ALA A O 1
ATOM 1151 N N . ASP A 1 149 ? 8.597 0.188 -4.323 1.00 75.56 149 ASP A N 1
ATOM 1152 C CA . ASP A 1 149 ? 7.208 -0.161 -4.624 1.00 75.56 149 ASP A CA 1
ATOM 1153 C C . ASP A 1 149 ? 6.445 1.086 -5.115 1.00 75.56 149 ASP A C 1
ATOM 1155 O O . ASP A 1 149 ? 5.412 1.477 -4.587 1.00 75.56 149 ASP A O 1
ATOM 1159 N N . LYS A 1 150 ? 6.967 1.762 -6.136 1.00 75.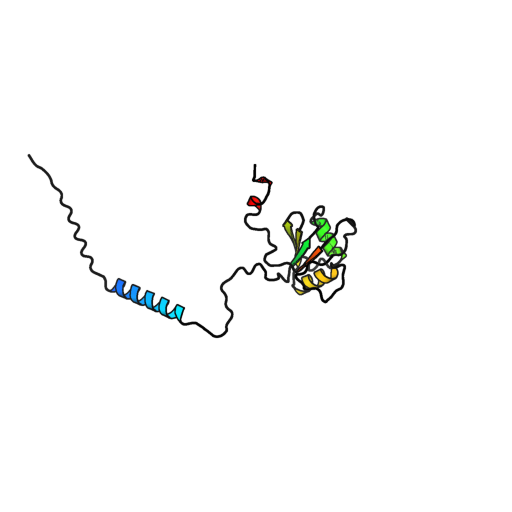25 150 LYS A N 1
ATOM 1160 C CA . LYS A 1 150 ? 6.315 2.842 -6.875 1.00 75.25 150 LYS A CA 1
ATOM 1161 C C . LYS A 1 150 ? 6.203 2.414 -8.329 1.00 75.25 150 LYS A C 1
ATOM 1163 O O . LYS A 1 150 ? 7.078 1.719 -8.846 1.00 75.25 150 LYS A O 1
ATOM 1168 N N . LYS A 1 151 ? 5.143 2.849 -9.014 1.00 72.31 151 LYS A N 1
ATOM 1169 C CA . LYS A 1 151 ? 4.973 2.588 -10.449 1.00 72.31 151 LYS A CA 1
ATOM 1170 C C . LYS A 1 151 ? 6.257 2.972 -11.191 1.00 72.31 151 LYS A C 1
ATOM 1172 O O . LYS A 1 151 ? 6.669 4.133 -11.154 1.00 72.31 151 LYS A O 1
ATOM 1177 N N . ALA A 1 152 ? 6.894 1.996 -11.834 1.00 59.50 152 ALA A N 1
ATOM 1178 C CA . ALA A 1 152 ? 8.204 2.210 -12.430 1.00 59.50 152 ALA A CA 1
ATOM 1179 C C . ALA A 1 152 ? 8.142 3.328 -13.490 1.00 59.50 152 ALA A C 1
ATOM 1181 O O . ALA A 1 152 ? 7.249 3.311 -14.354 1.00 59.50 152 ALA A O 1
ATOM 1182 N N . PRO A 1 153 ? 9.087 4.287 -13.481 1.00 50.34 153 PRO A N 1
ATOM 1183 C CA . PRO A 1 153 ? 9.247 5.177 -14.619 1.00 50.34 153 PRO A CA 1
ATOM 1184 C C . PRO A 1 153 ? 9.523 4.302 -15.848 1.00 50.34 153 PRO A C 1
ATOM 1186 O O . PRO A 1 153 ? 10.306 3.358 -15.772 1.00 50.34 153 PRO A O 1
ATOM 1189 N N . ARG A 1 154 ? 8.848 4.585 -16.969 1.00 52.47 154 ARG A N 1
ATOM 1190 C CA . ARG A 1 154 ? 8.911 3.784 -18.211 1.00 52.47 154 ARG A CA 1
ATOM 1191 C C . ARG A 1 154 ? 8.226 2.408 -18.161 1.00 52.47 154 ARG A C 1
ATOM 1193 O O . ARG A 1 154 ? 8.474 1.584 -19.034 1.00 52.47 154 ARG A O 1
ATOM 1200 N N . ALA A 1 155 ? 7.283 2.170 -17.243 1.00 52.75 155 ALA A N 1
ATOM 1201 C CA . ALA A 1 155 ? 6.439 0.962 -17.278 1.00 52.75 155 ALA A CA 1
ATOM 1202 C C . ALA A 1 155 ? 5.752 0.728 -18.647 1.00 52.75 155 ALA A C 1
ATOM 1204 O O . ALA A 1 155 ? 5.533 -0.416 -19.041 1.00 52.75 155 ALA A O 1
ATOM 1205 N N . HIS A 1 156 ? 5.483 1.798 -19.410 1.00 53.50 156 HIS A N 1
ATOM 1206 C CA . HIS A 1 156 ? 4.936 1.695 -20.768 1.00 53.50 156 HIS A CA 1
ATOM 1207 C C . HIS A 1 156 ? 5.864 0.959 -21.759 1.00 53.50 156 HIS A C 1
ATOM 1209 O O . HIS A 1 156 ? 5.358 0.304 -22.660 1.00 53.50 156 HIS A O 1
ATOM 1215 N N . GLU A 1 157 ? 7.191 0.997 -21.567 1.00 52.25 157 GLU A N 1
ATOM 1216 C CA . GLU A 1 157 ? 8.177 0.340 -22.452 1.00 52.25 157 GLU A CA 1
ATOM 1217 C C . GLU A 1 157 ? 8.249 -1.174 -22.213 1.00 52.25 157 GLU A C 1
ATOM 1219 O O . GLU A 1 157 ? 8.679 -1.930 -23.079 1.00 52.25 157 GLU A O 1
ATOM 1224 N N . ARG A 1 158 ? 7.809 -1.634 -21.036 1.00 54.28 158 ARG A N 1
ATOM 1225 C CA . ARG A 1 158 ? 7.696 -3.060 -20.688 1.00 54.28 158 ARG A CA 1
ATOM 1226 C C . ARG A 1 158 ? 6.294 -3.619 -20.912 1.00 54.28 158 ARG A C 1
ATOM 1228 O O . ARG A 1 158 ? 6.109 -4.833 -20.880 1.00 54.28 158 ARG A O 1
ATOM 1235 N N . SER A 1 159 ? 5.309 -2.753 -21.136 1.00 50.28 159 SER A N 1
ATOM 1236 C CA . SER A 1 159 ? 3.959 -3.178 -21.474 1.00 50.28 159 SER A CA 1
ATOM 1237 C C . SER A 1 159 ? 3.941 -3.743 -22.889 1.00 50.28 159 SER A C 1
ATOM 1239 O O . SER A 1 159 ? 4.219 -3.049 -23.865 1.00 50.28 159 SER A O 1
ATOM 1241 N N . ARG A 1 160 ? 3.518 -5.007 -22.994 1.00 55.34 160 ARG A N 1
ATOM 1242 C CA . ARG A 1 160 ? 3.272 -5.762 -24.238 1.00 55.34 160 ARG A CA 1
ATOM 1243 C C . ARG A 1 160 ? 2.336 -5.047 -25.231 1.00 55.34 160 ARG A C 1
ATOM 1245 O O . ARG A 1 160 ? 2.170 -5.500 -26.354 1.00 55.34 160 ARG A O 1
ATOM 1252 N N . PHE A 1 161 ? 1.727 -3.941 -24.821 1.00 55.38 161 PHE A N 1
ATOM 1253 C CA . PHE A 1 161 ? 0.914 -3.077 -25.662 1.00 55.38 161 PHE A CA 1
ATOM 1254 C C . PHE A 1 161 ? 1.727 -2.277 -26.699 1.00 55.38 161 PHE A C 1
ATOM 1256 O O . PHE A 1 161 ? 1.176 -1.916 -27.729 1.00 55.38 161 PHE A O 1
ATOM 1263 N N . TYR A 1 162 ? 3.020 -2.014 -26.461 1.00 52.06 162 TYR A N 1
ATOM 1264 C CA . TYR A 1 162 ? 3.859 -1.174 -27.338 1.00 52.06 162 TYR A CA 1
ATOM 1265 C C . TYR A 1 162 ? 4.816 -1.950 -28.263 1.00 52.06 162 TYR A C 1
ATOM 1267 O O . TYR A 1 162 ? 5.595 -1.336 -28.987 1.00 52.06 162 TYR A O 1
ATOM 1275 N N . LEU A 1 163 ? 4.773 -3.288 -28.252 1.00 57.44 163 LEU A N 1
ATOM 1276 C CA . LEU A 1 163 ? 5.586 -4.140 -29.133 1.00 57.44 163 LEU A CA 1
ATOM 1277 C C . LEU A 1 163 ? 4.769 -4.679 -30.324 1.00 57.44 163 LEU A C 1
ATOM 1279 O O . LEU A 1 163 ? 4.828 -5.872 -30.628 1.00 57.44 163 LEU A O 1
ATOM 1283 N N . MET A 1 164 ? 3.977 -3.817 -30.966 1.00 49.25 164 MET A N 1
ATOM 1284 C CA . MET A 1 164 ? 3.373 -4.074 -32.280 1.00 49.25 164 MET A CA 1
ATOM 1285 C C . MET A 1 164 ? 3.610 -2.895 -33.211 1.00 49.25 164 MET A C 1
ATOM 1287 O O . MET A 1 164 ? 3.376 -1.750 -32.768 1.00 49.25 164 MET A O 1
#

Sequence (164 aa):
MADIDMDVDMDIDLGLDPEIAQLEAEAMKIEARSAQIHAPEVSTTAPADNLDEPAPTKVHIRGLDNLTTDNIRQFAAEYYSLDNFQRVEWIDDTSANLIYESEQAAQEALVALSDLQDDNVAPLQLRRAKALPSNPDTELYVRQATLADKKAPRAHERSRFYLM

Organism: Aureobasidium melanogenum (NCBI:txid46634)

InterPro domains:
  IPR019416 Nuclear cap-binding protein subunit 3 [PF10309] (6-164)
  IPR019416 Nuclear cap-binding protein subunit 3 [PTHR16291] (54-118)

Radius of gyration: 30.54 Å; chains: 1; bounding box: 64×67×78 Å

pLDDT: mean 72.01, std 17.57, range [42.03, 93.0]

Secondary structure (DSSP, 8-state):
-----------------HHHHHHHHHHHHHHHHHT----S----------TTSEEEEEEEEE--TT--HHHHHHHHHHHS-GGGEEEEEEEETTEEEEEESSHHHHHHHHHHHBSS--TTS-TTS-EEBPPBTTBTT---EEEEEETT-SPPTTHHHHSTTS--